Protein AF-A0A352CID6-F1 (afdb_monomer_lite)

Secondary structure (DSSP, 8-state):
-TTSS-EEEEEE-TTSEEEEEEEESEE-HHHHHHHHHHHHHTT-S-------TTTS---TT---EE-B--SS-SSSB-EEEEEETTTTEEE-GGGS-------S-----EEEE--TTS-GGGSPPEEEE--

Radius of gyration: 19.29 Å; chains: 1; bounding box: 44×36×50 Å

pLDDT: mean 92.38, std 7.58, range [51.12, 98.44]

Sequence (131 aa):
RPLSFGRFIVIDHPNGLSTLYAHLNDFAPAIEQYVTQRQYEQESWAVELRFTPEQFPVRQGQLIAFSGNTGGSAGPHLHFEIIDTKSSTRLNPLLFGFPLQDRVAPVIRSLVFYDRSRSMSNQRPQSIPLR

Structure (mmCIF, N/CA/C/O backbone):
data_AF-A0A352CID6-F1
#
_entry.id   AF-A0A352CID6-F1
#
loop_
_atom_site.group_PDB
_atom_site.id
_atom_site.type_symbol
_atom_site.label_atom_id
_atom_site.label_alt_id
_atom_site.label_comp_id
_atom_site.label_asym_id
_atom_site.label_entity_id
_atom_site.label_seq_id
_atom_site.pdbx_PDB_ins_code
_atom_site.Cartn_x
_atom_site.Cartn_y
_atom_site.Cartn_z
_atom_site.occupancy
_atom_site.B_iso_or_equiv
_atom_site.auth_seq_id
_atom_site.auth_comp_id
_atom_site.auth_asym_id
_atom_site.auth_atom_id
_atom_site.pdbx_PDB_model_num
ATOM 1 N N . ARG A 1 1 ? 0.626 11.753 3.873 1.00 51.12 1 ARG A N 1
ATOM 2 C CA . ARG A 1 1 ? 1.285 12.139 2.590 1.00 51.12 1 ARG A CA 1
ATOM 3 C C . ARG A 1 1 ? 0.323 11.920 1.408 1.00 51.12 1 ARG A C 1
ATOM 5 O O . ARG A 1 1 ? 0.517 10.983 0.643 1.00 51.12 1 ARG A O 1
ATOM 12 N N . PRO A 1 2 ? -0.715 12.755 1.247 1.00 51.25 2 PRO A N 1
ATOM 13 C CA . PRO A 1 2 ? -1.814 12.484 0.307 1.00 51.25 2 PRO A CA 1
ATOM 14 C C . PRO A 1 2 ? -1.406 12.514 -1.178 1.00 51.25 2 PRO A C 1
ATOM 16 O O . PRO A 1 2 ? -2.014 11.829 -1.991 1.00 51.25 2 PRO A O 1
ATOM 19 N N . LEU A 1 3 ? -0.342 13.242 -1.536 1.00 66.44 3 LEU A N 1
ATOM 20 C CA . LEU A 1 3 ? 0.092 13.396 -2.933 1.00 66.44 3 LEU A CA 1
ATOM 21 C C . LEU A 1 3 ? 0.879 12.202 -3.505 1.00 66.44 3 LEU A C 1
ATOM 23 O O . LEU A 1 3 ? 1.129 12.175 -4.701 1.00 66.44 3 LEU A O 1
ATOM 27 N N . SER A 1 4 ? 1.300 11.236 -2.682 1.00 86.56 4 SER A N 1
ATOM 28 C CA . SER A 1 4 ? 2.092 10.083 -3.138 1.00 86.56 4 SER A CA 1
ATOM 29 C C . SER A 1 4 ? 1.171 8.901 -3.446 1.00 86.56 4 SER A C 1
ATOM 31 O O . SER A 1 4 ? 0.607 8.835 -4.530 1.00 86.56 4 SER A O 1
ATOM 33 N N . PHE A 1 5 ? 0.934 8.015 -2.484 1.00 93.31 5 PHE A N 1
ATOM 34 C CA . PHE A 1 5 ? 0.102 6.825 -2.679 1.00 93.31 5 PHE A CA 1
ATOM 35 C C . PHE A 1 5 ? -1.403 7.092 -2.817 1.00 93.31 5 PHE A C 1
ATOM 37 O O . PHE A 1 5 ? -2.151 6.165 -3.116 1.00 93.31 5 PHE A O 1
ATOM 44 N N . GLY A 1 6 ? -1.861 8.327 -2.589 1.00 94.38 6 GLY A N 1
ATOM 45 C CA . GLY A 1 6 ? -3.288 8.625 -2.530 1.00 94.38 6 GLY A CA 1
ATOM 46 C C . GLY A 1 6 ? -3.934 7.900 -1.356 1.00 94.38 6 GLY A C 1
ATOM 47 O O . GLY A 1 6 ? -3.433 7.967 -0.231 1.00 94.38 6 GLY A O 1
ATOM 48 N N . ARG A 1 7 ? -5.033 7.196 -1.623 1.00 96.25 7 ARG A N 1
ATOM 49 C CA . ARG A 1 7 ? -5.657 6.286 -0.660 1.00 96.25 7 ARG A CA 1
ATOM 50 C C . ARG A 1 7 ? -4.937 4.942 -0.711 1.00 96.25 7 ARG A C 1
ATOM 52 O O . ARG A 1 7 ? -4.741 4.381 -1.791 1.00 96.25 7 ARG A O 1
ATOM 59 N N . PHE A 1 8 ? -4.551 4.426 0.450 1.00 97.06 8 PHE A N 1
ATOM 60 C CA . PHE A 1 8 ? -3.821 3.168 0.546 1.00 97.06 8 PHE A CA 1
ATOM 61 C C . PHE A 1 8 ? -4.183 2.388 1.812 1.00 97.06 8 PHE A C 1
ATOM 63 O O . PHE A 1 8 ? -4.611 2.971 2.806 1.00 97.06 8 PHE A O 1
ATOM 70 N N . ILE A 1 9 ? -3.991 1.070 1.764 1.00 97.00 9 ILE A N 1
ATOM 71 C CA . ILE A 1 9 ? -4.093 0.161 2.910 1.00 97.00 9 ILE A CA 1
ATOM 72 C C . ILE A 1 9 ? -2.756 -0.561 3.060 1.00 97.00 9 ILE A C 1
ATOM 74 O O . ILE A 1 9 ? -2.187 -1.027 2.072 1.00 97.00 9 ILE A O 1
ATOM 78 N N . VAL A 1 10 ? -2.282 -0.684 4.300 1.00 97.12 10 VAL A N 1
ATOM 79 C CA . VAL A 1 10 ? -1.203 -1.604 4.674 1.00 97.12 10 VAL A CA 1
ATOM 80 C C . VAL A 1 10 ? -1.787 -2.672 5.589 1.00 97.12 10 VAL A C 1
ATOM 82 O O . VAL A 1 10 ? -2.516 -2.349 6.523 1.00 97.12 10 VAL A O 1
ATOM 85 N N . ILE A 1 11 ? -1.485 -3.933 5.299 1.00 97.50 11 ILE A N 1
ATOM 86 C CA . ILE A 1 11 ? -1.903 -5.087 6.097 1.00 97.50 11 ILE A CA 1
ATOM 87 C C . ILE A 1 11 ? -0.645 -5.777 6.597 1.00 97.50 11 ILE A C 1
ATOM 89 O O . ILE A 1 11 ? 0.168 -6.195 5.774 1.00 97.50 11 ILE A O 1
ATOM 93 N N . ASP A 1 12 ? -0.514 -5.906 7.913 1.00 96.25 12 ASP A N 1
ATOM 94 C CA . ASP A 1 12 ? 0.526 -6.711 8.550 1.00 96.25 12 ASP A CA 1
ATOM 95 C C . ASP A 1 12 ? 0.055 -8.165 8.654 1.00 96.25 12 ASP A C 1
ATOM 97 O O . ASP A 1 12 ? -1.073 -8.441 9.071 1.00 96.25 12 ASP A O 1
ATOM 101 N N . HIS A 1 13 ? 0.917 -9.103 8.268 1.00 95.94 13 HIS A N 1
ATOM 102 C CA . HIS A 1 13 ? 0.628 -10.534 8.252 1.00 95.94 13 HIS A CA 1
ATOM 103 C C . HIS A 1 13 ? 1.381 -11.261 9.376 1.00 95.94 13 HIS A C 1
ATOM 105 O O . HIS A 1 13 ? 2.498 -10.875 9.732 1.00 95.94 13 HIS A O 1
ATOM 111 N N . PRO A 1 14 ? 0.844 -12.380 9.903 1.00 94.88 14 PRO A N 1
ATOM 112 C CA . PRO A 1 14 ? 1.487 -13.133 10.986 1.00 94.88 14 PRO A CA 1
ATOM 113 C C . PRO A 1 14 ? 2.877 -13.696 10.651 1.00 94.88 14 PRO A C 1
ATOM 115 O O . PRO A 1 14 ? 3.636 -14.041 11.552 1.00 94.88 14 PRO A O 1
ATOM 118 N N . ASN A 1 15 ? 3.220 -13.809 9.366 1.00 94.62 15 ASN A N 1
ATOM 119 C CA . ASN A 1 15 ? 4.518 -14.305 8.902 1.00 94.62 15 ASN A CA 1
ATOM 120 C C . ASN A 1 15 ? 5.630 -13.236 8.910 1.00 94.62 15 ASN A C 1
ATOM 122 O O . ASN A 1 15 ? 6.727 -13.512 8.430 1.00 94.62 15 ASN A O 1
ATOM 126 N N . GLY A 1 16 ? 5.361 -12.035 9.435 1.00 96.44 16 GLY A N 1
ATOM 127 C CA . GLY A 1 16 ? 6.335 -10.942 9.505 1.00 96.44 16 GLY A CA 1
ATOM 128 C C . GLY A 1 16 ? 6.491 -10.153 8.204 1.00 96.44 16 GLY A C 1
ATOM 129 O O . GLY A 1 16 ? 7.453 -9.394 8.066 1.00 96.44 16 GLY A O 1
ATOM 130 N N . LEU A 1 17 ? 5.568 -10.337 7.257 1.00 97.62 17 LEU A N 1
ATOM 131 C CA . LEU A 1 17 ? 5.454 -9.517 6.057 1.00 97.62 17 LEU A CA 1
ATOM 132 C C . LEU A 1 17 ? 4.279 -8.552 6.185 1.00 97.62 17 LEU A C 1
ATOM 134 O O . LEU A 1 17 ? 3.275 -8.858 6.818 1.00 97.62 17 LEU A O 1
ATOM 138 N N . SER A 1 18 ? 4.361 -7.428 5.490 1.00 97.94 18 SER A N 1
ATOM 139 C CA . SER A 1 18 ? 3.248 -6.517 5.266 1.00 97.94 18 SER A CA 1
ATOM 140 C C . SER A 1 18 ? 2.982 -6.391 3.769 1.00 97.94 18 SER A C 1
ATOM 142 O O . SER A 1 18 ? 3.894 -6.504 2.949 1.00 97.94 18 SER A O 1
ATOM 144 N N . THR A 1 19 ? 1.734 -6.133 3.392 1.00 97.69 19 THR A N 1
ATOM 145 C CA . THR A 1 19 ? 1.362 -5.808 2.007 1.00 97.69 19 THR A CA 1
ATOM 146 C C . THR A 1 19 ? 0.748 -4.425 1.929 1.00 97.69 19 THR A C 1
ATOM 148 O O . THR A 1 19 ? -0.128 -4.114 2.737 1.00 97.69 19 THR A O 1
ATOM 151 N N . LEU A 1 20 ? 1.165 -3.630 0.946 1.00 97.75 20 LEU A N 1
ATOM 152 C CA . LEU A 1 20 ? 0.637 -2.291 0.682 1.00 97.75 20 LEU A CA 1
ATOM 153 C C . LEU A 1 20 ? -0.145 -2.284 -0.631 1.00 97.75 20 LEU A C 1
ATOM 155 O O . LEU A 1 20 ? 0.332 -2.808 -1.634 1.00 97.75 20 LEU A O 1
ATOM 159 N N . TYR A 1 21 ? -1.317 -1.651 -0.619 1.00 97.94 21 TYR A N 1
ATOM 160 C CA . TYR A 1 21 ? -2.193 -1.447 -1.774 1.00 97.94 21 TYR A CA 1
ATOM 161 C C . TYR A 1 21 ? -2.490 0.045 -1.890 1.00 97.94 21 TYR A C 1
ATOM 163 O O . TYR A 1 21 ? -3.034 0.614 -0.946 1.00 97.94 21 TYR A O 1
ATOM 171 N N . ALA A 1 22 ? -2.134 0.682 -3.002 1.00 97.69 22 ALA A N 1
ATOM 172 C CA . ALA A 1 22 ? -2.219 2.133 -3.173 1.00 97.69 22 ALA A CA 1
ATOM 173 C C . ALA A 1 22 ? -2.914 2.559 -4.474 1.00 97.69 22 ALA A C 1
ATOM 175 O O . ALA A 1 22 ? -3.282 1.725 -5.303 1.00 97.69 22 ALA A O 1
ATOM 176 N N . HIS A 1 23 ? -3.101 3.875 -4.614 1.00 97.12 23 HIS A N 1
ATOM 177 C CA . HIS A 1 23 ? -3.889 4.537 -5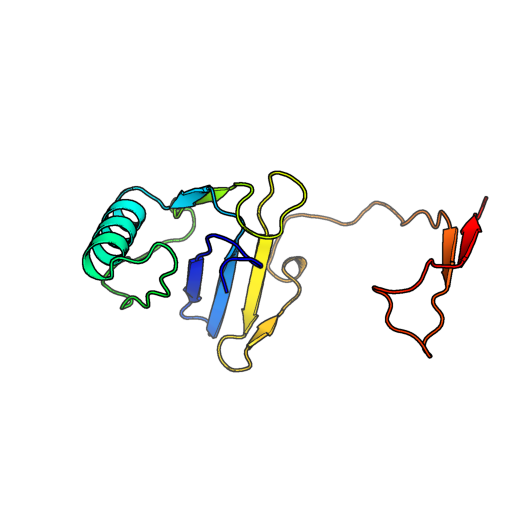.657 1.00 97.12 23 HIS A CA 1
ATOM 178 C C . HIS A 1 23 ? -5.370 4.160 -5.638 1.00 97.12 23 HIS A C 1
ATOM 180 O O . HIS A 1 23 ? -6.060 4.294 -6.640 1.00 97.12 23 HIS A O 1
ATOM 186 N N . LEU A 1 24 ? -5.883 3.704 -4.497 1.00 97.69 24 LEU A N 1
ATOM 187 C CA . LEU A 1 24 ? -7.238 3.175 -4.369 1.00 97.69 24 LEU A CA 1
ATOM 188 C C . LEU A 1 24 ? -8.281 4.280 -4.583 1.00 97.69 24 LEU A C 1
ATOM 190 O O . LEU A 1 24 ? -8.048 5.426 -4.199 1.00 97.69 24 LEU A O 1
ATOM 194 N N . ASN A 1 25 ? -9.428 3.950 -5.172 1.00 96.44 25 ASN A N 1
ATOM 195 C CA . ASN A 1 25 ? -10.560 4.884 -5.237 1.00 96.44 25 ASN A CA 1
ATOM 196 C C . ASN A 1 25 ? -11.374 4.815 -3.946 1.00 96.44 25 ASN A C 1
ATOM 198 O O . ASN A 1 25 ? -11.558 5.831 -3.282 1.00 96.44 25 ASN A O 1
ATOM 202 N N . ASP A 1 26 ? -11.748 3.598 -3.558 1.00 97.25 26 ASP A N 1
ATOM 203 C CA . ASP A 1 26 ? -12.618 3.320 -2.421 1.00 97.25 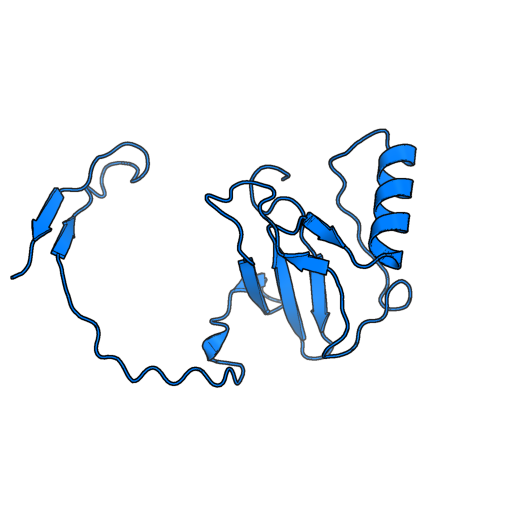26 ASP A CA 1
ATOM 204 C C . ASP A 1 26 ? -12.101 2.102 -1.653 1.00 97.25 26 ASP A C 1
ATOM 206 O O . ASP A 1 26 ? -11.473 1.200 -2.222 1.00 97.25 26 ASP A O 1
ATOM 210 N N . PHE A 1 27 ? -12.366 2.059 -0.353 1.00 97.94 27 PHE A N 1
ATOM 211 C CA . PHE A 1 27 ? -12.160 0.875 0.469 1.00 97.94 27 PHE A CA 1
ATOM 212 C C . PHE A 1 27 ? -13.401 -0.029 0.435 1.00 97.94 27 PHE A C 1
ATOM 214 O O . PHE A 1 27 ? -14.465 0.342 -0.060 1.00 97.94 27 PHE A O 1
ATOM 221 N N . ALA A 1 28 ? -13.282 -1.247 0.965 1.00 97.81 28 ALA A N 1
ATOM 222 C CA . ALA A 1 28 ? -14.448 -2.094 1.190 1.00 97.81 28 ALA A CA 1
ATOM 223 C C . ALA A 1 28 ? -15.467 -1.370 2.101 1.00 97.81 28 ALA A C 1
ATOM 225 O O . ALA A 1 28 ? -15.042 -0.646 3.004 1.00 97.81 28 ALA A O 1
ATOM 226 N N . PRO A 1 29 ? -16.790 -1.588 1.938 1.00 97.69 29 PRO A N 1
ATOM 227 C CA . PRO A 1 29 ? -17.822 -0.743 2.553 1.00 97.69 29 PRO A CA 1
ATOM 228 C C . PRO A 1 29 ? -17.667 -0.501 4.062 1.00 97.69 29 PRO A C 1
ATOM 230 O O . PRO A 1 29 ? -17.810 0.628 4.522 1.00 97.69 29 PRO A O 1
ATOM 233 N N . ALA A 1 30 ? -17.315 -1.537 4.831 1.00 95.88 30 ALA A N 1
ATOM 234 C CA . ALA A 1 30 ? -17.121 -1.420 6.278 1.00 95.88 30 ALA A CA 1
ATOM 235 C C . ALA A 1 30 ? -15.925 -0.522 6.653 1.00 95.88 30 ALA A C 1
ATOM 237 O O . ALA A 1 30 ? -15.999 0.247 7.610 1.00 95.88 30 ALA A O 1
ATOM 238 N N . ILE A 1 31 ? -14.835 -0.602 5.885 1.00 96.94 31 ILE A N 1
ATOM 239 C CA . ILE A 1 31 ? -13.642 0.229 6.081 1.00 96.94 31 ILE A CA 1
ATOM 240 C C . ILE A 1 31 ? -13.948 1.661 5.633 1.00 96.94 31 ILE A C 1
ATOM 242 O O . ILE A 1 31 ? -13.626 2.605 6.348 1.00 96.94 31 ILE A O 1
ATOM 246 N N . GLU A 1 32 ? -14.616 1.829 4.487 1.00 97.75 32 GLU A N 1
ATOM 247 C CA . GLU A 1 32 ? -14.969 3.141 3.933 1.00 97.75 32 GLU A CA 1
ATOM 248 C C . GLU A 1 32 ? -15.852 3.947 4.887 1.00 97.75 32 GLU A C 1
ATOM 250 O O . GLU A 1 32 ? -15.572 5.117 5.156 1.00 97.75 32 GLU A O 1
ATOM 255 N N . GLN A 1 33 ? -16.880 3.306 5.450 1.00 97.88 33 GLN A N 1
ATOM 256 C CA . GLN A 1 33 ? -17.777 3.928 6.420 1.00 97.88 33 GLN A CA 1
ATOM 257 C C . GLN A 1 33 ? -17.009 4.427 7.651 1.00 97.88 33 GLN A C 1
ATOM 259 O O . GLN A 1 33 ? -17.206 5.564 8.082 1.00 97.88 33 GLN A O 1
ATOM 264 N N . TYR A 1 34 ? -16.102 3.607 8.190 1.00 97.12 34 TYR A N 1
ATOM 265 C CA . TYR A 1 34 ? -15.285 3.991 9.338 1.00 97.12 34 TYR A CA 1
ATOM 266 C C . TYR A 1 34 ? -14.317 5.130 9.002 1.00 97.12 34 TYR A C 1
ATOM 268 O O . TYR A 1 34 ? -14.212 6.095 9.755 1.00 97.12 34 TYR A O 1
ATOM 276 N N . VAL A 1 35 ? -13.621 5.054 7.862 1.00 96.75 35 VAL A N 1
ATOM 277 C CA . VAL A 1 35 ? -12.701 6.114 7.421 1.00 96.75 35 VAL A CA 1
ATOM 278 C C . VAL A 1 35 ? -13.447 7.433 7.266 1.00 96.75 35 VAL A C 1
ATOM 280 O O . VAL A 1 35 ? -12.993 8.447 7.791 1.00 96.75 35 VAL A O 1
ATOM 283 N N . THR A 1 36 ? -14.610 7.405 6.616 1.00 97.06 36 THR A N 1
ATOM 284 C CA . THR A 1 36 ? -15.447 8.586 6.396 1.00 97.06 36 THR A CA 1
ATOM 285 C C . THR A 1 36 ? -15.878 9.201 7.725 1.00 97.06 36 THR A C 1
ATOM 287 O O . THR A 1 36 ? -15.701 10.400 7.932 1.00 97.06 36 THR A O 1
ATOM 290 N N . GLN A 1 37 ? -16.353 8.391 8.676 1.00 97.56 37 GLN A N 1
ATOM 291 C CA . GLN A 1 37 ? -16.683 8.868 10.020 1.00 97.56 37 GLN A CA 1
ATOM 292 C C . GLN A 1 37 ? -15.483 9.565 10.683 1.00 97.56 37 GLN A C 1
ATOM 294 O O . GLN A 1 37 ? -15.612 10.682 11.181 1.00 97.56 37 GLN A O 1
ATOM 299 N N . ARG A 1 38 ? -14.297 8.946 10.639 1.00 97.25 38 ARG A N 1
ATOM 300 C CA . ARG A 1 38 ? -13.075 9.514 11.230 1.00 97.25 38 ARG A CA 1
ATOM 301 C C . ARG A 1 38 ? -12.607 10.791 10.535 1.00 97.25 38 ARG A C 1
ATOM 303 O O . ARG A 1 38 ? -12.008 11.626 11.207 1.00 97.25 38 ARG A O 1
ATOM 310 N N . GLN A 1 39 ? -12.846 10.937 9.232 1.00 96.94 39 GLN A N 1
ATOM 311 C CA . GLN A 1 39 ? -12.562 12.164 8.481 1.00 96.94 39 GLN A CA 1
ATOM 312 C C . GLN A 1 39 ? -13.485 13.308 8.911 1.00 96.94 39 GLN A C 1
ATOM 314 O O . GLN A 1 39 ? -12.997 14.412 9.141 1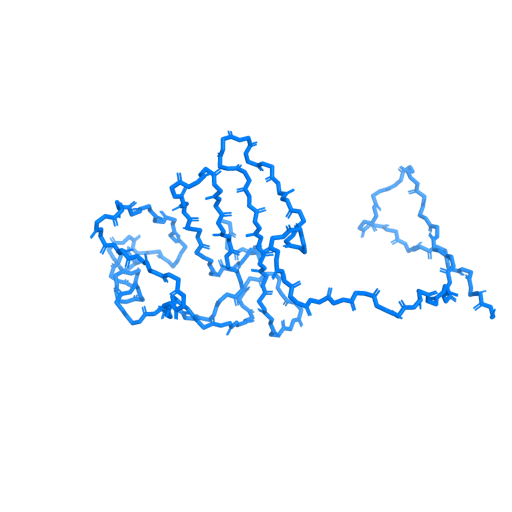.00 96.94 39 GLN A O 1
ATOM 319 N N . TYR A 1 40 ? -14.788 13.044 9.079 1.00 97.62 40 TYR A N 1
ATOM 320 C CA . TYR A 1 40 ? -15.742 14.035 9.591 1.00 97.62 40 TYR A CA 1
ATOM 321 C C . TYR A 1 40 ? -15.431 14.444 11.033 1.00 97.62 40 TYR A C 1
ATOM 323 O O . TYR A 1 40 ? -15.397 15.632 11.326 1.00 97.62 40 TYR A O 1
ATOM 331 N N . GLU A 1 41 ? -15.142 13.485 11.917 1.00 97.12 41 GLU A N 1
ATOM 332 C CA . GLU A 1 41 ? -14.778 13.759 13.317 1.00 97.12 41 GLU A CA 1
ATOM 333 C C . GLU A 1 41 ? -13.503 14.603 13.454 1.00 97.12 41 GLU A C 1
ATOM 335 O O . GLU A 1 41 ? -13.359 15.354 14.414 1.00 97.12 41 GLU A O 1
ATOM 340 N N . GLN A 1 42 ? -12.564 14.464 12.515 1.00 96.25 42 GLN A N 1
ATOM 341 C CA . GLN A 1 42 ? -11.304 15.214 12.498 1.00 96.25 42 GLN A CA 1
ATOM 342 C C . GLN A 1 42 ? -11.361 16.468 11.620 1.00 96.25 42 GLN A C 1
ATOM 344 O O . GLN A 1 42 ? -10.350 17.158 11.504 1.00 96.25 42 GLN A O 1
ATOM 349 N N . GLU A 1 43 ? -12.494 16.721 10.959 1.00 96.69 43 GLU A N 1
ATOM 350 C CA . GLU A 1 43 ? -12.669 17.794 9.975 1.00 96.69 43 GLU A CA 1
ATOM 351 C C . GLU A 1 43 ? -11.547 17.822 8.913 1.00 96.69 43 GLU A C 1
ATOM 353 O O . GLU A 1 43 ? -11.126 18.873 8.428 1.00 96.69 43 GLU A O 1
ATOM 358 N N . SER A 1 44 ? -11.038 16.643 8.540 1.00 94.00 44 SER A N 1
ATOM 359 C CA . SER A 1 44 ? -9.908 16.490 7.623 1.00 94.00 44 SER A CA 1
ATOM 360 C C . SER A 1 44 ? -10.103 15.305 6.691 1.00 94.00 44 SER A C 1
ATOM 362 O O . SER A 1 44 ? -10.323 14.175 7.119 1.00 94.00 44 SER A O 1
ATOM 364 N N . TRP A 1 45 ? -9.908 15.544 5.394 1.00 88.81 45 TRP A N 1
ATOM 365 C CA . TRP A 1 45 ? -9.849 14.484 4.385 1.00 88.81 45 TRP A CA 1
ATOM 366 C C . TRP A 1 45 ? -8.573 13.644 4.491 1.00 88.81 45 TRP A C 1
ATOM 368 O O . TRP A 1 45 ? -8.576 12.450 4.192 1.00 88.81 45 TRP A O 1
ATOM 378 N N . ALA A 1 46 ? -7.463 14.256 4.904 1.00 91.12 46 ALA A N 1
ATOM 379 C CA . ALA A 1 46 ? -6.189 13.569 5.048 1.00 91.12 46 ALA A CA 1
ATOM 380 C C . ALA A 1 46 ? -6.083 12.990 6.462 1.00 91.12 46 ALA A C 1
ATOM 382 O O . ALA A 1 46 ? -5.738 13.701 7.405 1.00 91.12 46 ALA A O 1
ATOM 383 N N . VAL A 1 47 ? -6.354 11.691 6.585 1.00 93.56 47 VAL A N 1
ATOM 384 C CA . VAL A 1 47 ? -6.225 10.932 7.835 1.00 93.56 47 VAL A CA 1
ATOM 385 C C . VAL A 1 47 ? -5.270 9.756 7.651 1.00 93.56 47 VAL A C 1
ATOM 387 O O . VAL A 1 47 ? -5.203 9.155 6.579 1.00 93.56 47 VAL A O 1
ATOM 390 N N . GLU A 1 48 ? -4.529 9.423 8.704 1.00 93.50 48 GLU A N 1
ATOM 391 C CA . GLU A 1 48 ? -3.747 8.190 8.799 1.00 93.50 48 GLU A CA 1
ATOM 392 C C . GLU A 1 48 ? -4.280 7.406 9.996 1.00 93.50 48 GLU A C 1
ATOM 394 O O . GLU A 1 48 ? -4.194 7.856 11.138 1.00 93.50 48 GLU A O 1
ATOM 399 N N . LEU A 1 49 ? -4.910 6.266 9.720 1.00 95.06 49 LEU A N 1
ATOM 400 C CA . LEU A 1 49 ? -5.602 5.464 10.723 1.00 95.06 49 LEU A CA 1
ATOM 401 C C . LEU A 1 49 ? -4.844 4.156 10.939 1.00 95.06 49 LEU A C 1
ATOM 403 O O . LEU A 1 49 ? -4.375 3.533 9.988 1.00 95.06 49 LEU A O 1
ATOM 407 N N . ARG A 1 50 ? -4.740 3.742 12.201 1.00 94.81 50 ARG A N 1
ATOM 408 C CA . ARG A 1 50 ? -4.240 2.425 12.601 1.00 94.81 50 ARG A CA 1
ATOM 409 C C . ARG A 1 50 ? -5.384 1.654 13.235 1.00 94.81 50 ARG A C 1
ATOM 411 O O . ARG A 1 50 ? -6.167 2.229 13.988 1.00 94.81 50 ARG A O 1
ATOM 418 N N . PHE A 1 51 ? -5.458 0.371 12.923 1.00 93.94 51 PHE A N 1
ATOM 419 C CA . PHE A 1 51 ? -6.501 -0.528 13.400 1.00 93.94 51 PHE A CA 1
ATOM 420 C C . PHE A 1 51 ? -5.883 -1.598 14.293 1.00 93.94 51 PHE A C 1
ATOM 422 O O . PHE A 1 51 ? -4.710 -1.941 14.123 1.00 93.94 51 PHE A O 1
ATOM 429 N N . THR A 1 52 ? -6.668 -2.138 15.222 1.00 93.81 52 THR A N 1
ATOM 430 C CA . THR A 1 52 ? -6.288 -3.390 15.885 1.00 93.81 52 THR A CA 1
ATOM 431 C C . THR A 1 52 ? -6.595 -4.576 14.959 1.00 93.81 52 THR A C 1
ATOM 433 O O . THR A 1 52 ? -7.469 -4.453 14.090 1.00 93.81 52 THR A O 1
ATOM 436 N N . PRO A 1 53 ? -5.920 -5.729 15.120 1.00 90.00 53 PRO A N 1
ATOM 437 C CA . PRO A 1 53 ? -6.184 -6.918 14.302 1.00 90.00 53 PRO A CA 1
ATOM 438 C C . PRO A 1 53 ? -7.649 -7.389 14.332 1.00 90.00 53 PRO A C 1
ATOM 440 O O . PRO A 1 53 ? -8.134 -7.988 13.374 1.00 90.00 53 PRO A O 1
ATOM 443 N N . GLU A 1 54 ? -8.369 -7.099 15.415 1.00 92.88 54 GLU A N 1
ATOM 444 C CA . GLU A 1 54 ? -9.754 -7.517 15.647 1.00 92.88 54 GLU A CA 1
ATOM 445 C C . GLU A 1 54 ? -10.779 -6.559 15.034 1.00 92.88 54 GLU A C 1
ATOM 447 O O . GLU A 1 54 ? -11.934 -6.939 14.848 1.00 92.88 54 GLU A O 1
ATOM 452 N N . GLN A 1 55 ? -10.383 -5.322 14.723 1.00 94.81 55 GLN A N 1
ATOM 453 C CA . GLN A 1 55 ? -11.307 -4.299 14.239 1.00 94.81 55 GLN A CA 1
ATOM 454 C C . GLN A 1 55 ? -11.738 -4.555 12.790 1.00 94.81 55 GLN A C 1
ATOM 456 O O . GLN A 1 55 ? -12.918 -4.458 12.462 1.00 94.81 55 GLN A O 1
ATOM 461 N N . PHE A 1 56 ? -10.781 -4.908 11.932 1.00 94.94 56 PHE A N 1
ATOM 462 C CA . PHE A 1 56 ? -11.023 -5.278 10.538 1.00 94.94 56 PHE A CA 1
ATOM 463 C C . PHE A 1 56 ? -10.219 -6.534 10.192 1.00 94.94 56 PHE A C 1
ATOM 465 O O . PHE A 1 56 ? -9.215 -6.446 9.482 1.00 94.94 56 PHE A O 1
ATOM 472 N N . PRO A 1 57 ? -10.629 -7.712 10.695 1.00 93.75 57 PRO A N 1
ATOM 473 C CA . PRO A 1 57 ? -9.950 -8.950 10.365 1.00 93.75 57 PRO A CA 1
ATOM 474 C C . PRO A 1 57 ? -10.089 -9.219 8.866 1.00 93.75 57 PRO A C 1
ATOM 476 O O . PRO A 1 57 ? -11.172 -9.109 8.281 1.00 93.75 57 PRO A O 1
ATOM 479 N N . VAL A 1 58 ? -8.975 -9.592 8.248 1.00 94.81 58 VAL A N 1
ATOM 480 C CA . VAL A 1 58 ? -8.897 -9.894 6.820 1.00 94.81 58 VAL A CA 1
ATOM 481 C C . VAL A 1 58 ? -8.446 -11.328 6.599 1.00 94.81 58 VAL A C 1
ATOM 483 O O . VAL A 1 58 ? -7.729 -11.915 7.408 1.00 94.81 58 VAL A O 1
ATOM 486 N N . ARG A 1 59 ? -8.879 -11.905 5.481 1.00 95.25 59 ARG A N 1
ATOM 487 C CA . ARG A 1 59 ? -8.489 -13.245 5.035 1.00 95.25 59 ARG A CA 1
ATOM 488 C C . ARG A 1 59 ? -7.991 -13.173 3.601 1.00 95.25 59 ARG A C 1
ATOM 490 O O . ARG A 1 59 ? -8.370 -12.276 2.849 1.00 95.25 59 ARG A O 1
ATOM 497 N N . GLN A 1 60 ? -7.169 -14.137 3.199 1.00 93.19 60 GLN A N 1
ATOM 498 C CA . GLN A 1 60 ? -6.731 -14.233 1.809 1.00 93.19 60 GLN A CA 1
ATOM 499 C C . GLN A 1 60 ? -7.946 -14.299 0.866 1.00 93.19 60 GLN A C 1
ATOM 501 O O . GLN A 1 60 ? -8.876 -15.068 1.097 1.00 93.19 60 GLN A O 1
ATOM 506 N N . GLY A 1 61 ? -7.934 -13.475 -0.186 1.00 94.00 61 GLY A N 1
ATOM 507 C CA . GLY A 1 61 ? -9.021 -13.383 -1.168 1.00 94.00 61 GLY A CA 1
ATOM 508 C C . GLY A 1 61 ? -10.188 -12.472 -0.769 1.00 94.00 61 GLY A C 1
ATOM 509 O O . GLY A 1 61 ? -11.099 -12.280 -1.569 1.00 94.00 61 GLY A O 1
ATOM 510 N N . GLN A 1 62 ? -10.175 -11.885 0.430 1.00 97.56 62 GLN A N 1
ATOM 511 C CA . GLN A 1 62 ? -11.195 -10.926 0.851 1.00 97.56 62 GLN A CA 1
ATOM 512 C C . GLN A 1 62 ? -11.049 -9.590 0.111 1.00 97.56 62 GLN A C 1
ATOM 514 O O . GLN A 1 62 ? -9.948 -9.061 -0.036 1.00 97.56 62 GLN A O 1
ATOM 519 N N . LEU A 1 63 ? -12.179 -9.008 -0.302 1.00 97.50 63 LEU A N 1
ATOM 520 C CA . LEU A 1 63 ? -12.220 -7.648 -0.831 1.00 97.50 63 LEU A CA 1
ATOM 521 C C . LEU A 1 63 ? -11.887 -6.642 0.279 1.00 97.50 63 LEU A C 1
ATOM 523 O O . LEU A 1 63 ? -12.586 -6.576 1.290 1.00 97.50 63 LEU A O 1
ATOM 527 N N . ILE A 1 64 ? -10.849 -5.839 0.056 1.00 97.88 64 ILE A N 1
ATOM 528 C CA . ILE A 1 64 ? -10.418 -4.776 0.979 1.00 97.88 64 ILE A CA 1
ATOM 529 C C . ILE A 1 64 ? -10.558 -3.372 0.379 1.00 97.88 64 ILE A C 1
ATOM 531 O O . ILE A 1 64 ? -10.693 -2.409 1.129 1.00 97.88 64 ILE A O 1
ATOM 535 N N . ALA A 1 65 ? -10.528 -3.247 -0.952 1.00 98.06 65 ALA A N 1
ATOM 536 C CA . ALA A 1 65 ? -10.574 -1.975 -1.667 1.00 98.06 65 ALA A CA 1
ATOM 537 C C . ALA A 1 65 ? -10.773 -2.167 -3.178 1.00 98.06 65 ALA A C 1
ATOM 539 O O . ALA A 1 65 ? -10.638 -3.277 -3.697 1.00 98.06 65 ALA A O 1
ATOM 540 N N . PHE A 1 66 ? -11.018 -1.059 -3.873 1.00 98.12 66 PHE A N 1
ATOM 541 C CA . PHE A 1 66 ? -11.092 -0.960 -5.326 1.00 98.12 66 PHE A CA 1
ATOM 542 C C . PHE A 1 66 ? -9.889 -0.176 -5.869 1.00 98.12 66 PHE A C 1
ATOM 544 O O . PHE A 1 66 ? -9.565 0.909 -5.375 1.00 98.12 66 PHE A O 1
ATOM 551 N N . SER A 1 67 ? -9.224 -0.717 -6.898 1.00 97.19 67 SER A N 1
ATOM 552 C CA . SER A 1 67 ? -8.138 -0.022 -7.604 1.00 97.19 67 SER A CA 1
ATOM 553 C C . SER A 1 67 ? -8.619 1.310 -8.169 1.00 97.19 67 SER A C 1
ATOM 555 O O . SER A 1 67 ? -9.792 1.447 -8.521 1.00 97.19 67 SER A O 1
ATOM 557 N N . GLY A 1 68 ? -7.717 2.270 -8.317 1.00 96.50 68 GLY A N 1
ATOM 558 C CA . GLY A 1 68 ? -8.118 3.614 -8.688 1.00 96.50 68 GLY A CA 1
ATOM 559 C C . GLY A 1 68 ? -7.011 4.435 -9.316 1.00 96.50 68 GLY A C 1
ATOM 560 O O . GLY A 1 68 ? -6.106 3.908 -9.961 1.00 96.50 68 GLY A O 1
ATOM 561 N N . ASN A 1 69 ? -7.126 5.750 -9.147 1.00 96.50 69 ASN A N 1
ATOM 562 C CA . ASN A 1 69 ? -6.162 6.716 -9.663 1.00 96.50 69 ASN A CA 1
ATOM 563 C C . ASN A 1 69 ? -5.889 7.861 -8.674 1.00 96.50 69 ASN A C 1
ATOM 565 O O . ASN A 1 69 ? -5.652 8.997 -9.081 1.00 96.50 69 ASN A O 1
ATOM 569 N N . THR A 1 70 ? -5.989 7.601 -7.369 1.00 95.00 70 THR A N 1
ATOM 570 C CA . THR A 1 70 ? -5.764 8.645 -6.359 1.00 95.00 70 THR A CA 1
ATOM 571 C C . THR A 1 70 ? -4.273 8.877 -6.097 1.00 95.00 70 THR A C 1
ATOM 573 O O . THR A 1 70 ? -3.436 7.985 -6.255 1.00 95.00 70 THR A O 1
ATOM 576 N N . GLY A 1 71 ? -3.923 10.090 -5.656 1.00 93.12 71 GLY A N 1
ATOM 577 C CA . GLY A 1 71 ? -2.536 10.474 -5.383 1.00 93.12 71 GLY A CA 1
ATOM 578 C C . GLY A 1 71 ? -1.728 10.765 -6.649 1.00 93.12 71 GLY A C 1
ATOM 579 O O . GLY A 1 71 ? -2.259 11.243 -7.647 1.00 93.12 71 GLY A O 1
ATOM 580 N N . GLY A 1 72 ? -0.426 10.500 -6.594 1.00 91.12 72 GLY A N 1
ATOM 581 C CA . GLY A 1 72 ? 0.534 10.759 -7.665 1.00 91.12 72 GLY A CA 1
ATOM 582 C C . GLY A 1 72 ? 0.556 9.645 -8.707 1.00 91.12 72 GLY A C 1
ATOM 583 O O . GLY A 1 72 ? 1.586 9.003 -8.888 1.00 91.12 72 GLY A O 1
ATOM 584 N N . SER A 1 73 ? -0.578 9.401 -9.362 1.00 88.12 73 SER A N 1
ATOM 585 C CA . SER A 1 73 ? -0.735 8.365 -10.386 1.00 88.12 73 SER A CA 1
ATOM 586 C C . SER A 1 73 ? -0.973 8.979 -11.769 1.00 88.12 73 SER A C 1
ATOM 588 O O . SER A 1 73 ? -1.756 9.915 -11.919 1.00 88.12 73 SER A O 1
ATOM 590 N N . ALA A 1 74 ? -0.303 8.445 -12.795 1.00 89.25 74 ALA A N 1
ATOM 591 C CA . ALA A 1 74 ? -0.456 8.898 -14.181 1.00 89.25 74 ALA A CA 1
ATOM 592 C C . ALA A 1 74 ? -1.700 8.312 -14.881 1.00 89.25 74 ALA A C 1
ATOM 594 O O . ALA A 1 74 ? -2.146 8.848 -15.894 1.00 89.25 74 ALA A O 1
ATOM 595 N N . GLY A 1 75 ? -2.261 7.221 -14.358 1.00 92.69 75 GLY A N 1
ATOM 596 C CA . GLY A 1 75 ? -3.452 6.565 -14.893 1.00 92.69 75 GLY A CA 1
ATOM 597 C C . GLY A 1 75 ? -3.920 5.413 -13.995 1.00 92.69 75 GLY A C 1
ATOM 598 O O . GLY A 1 75 ? -3.151 4.978 -13.138 1.00 92.69 75 GLY A O 1
ATOM 599 N N . PRO A 1 76 ? -5.160 4.914 -14.155 1.00 96.56 76 PRO A N 1
ATOM 600 C CA . PRO A 1 76 ? -5.738 3.952 -13.221 1.00 96.56 76 PRO A CA 1
ATOM 601 C C . PRO A 1 76 ? -4.937 2.648 -13.136 1.00 96.56 76 PRO A C 1
ATOM 603 O O . PRO A 1 76 ? -4.799 1.935 -14.130 1.00 96.56 76 PRO A O 1
ATOM 606 N N . HIS A 1 77 ? -4.416 2.336 -11.950 1.00 97.00 77 HIS A N 1
ATOM 607 C CA . HIS A 1 77 ? -3.683 1.102 -11.676 1.00 97.00 77 HIS A CA 1
ATOM 608 C C . HIS A 1 77 ? -3.655 0.800 -10.172 1.00 97.00 77 HIS A C 1
ATOM 610 O O . HIS A 1 77 ? -4.045 1.620 -9.343 1.00 97.00 77 HIS A O 1
ATOM 616 N N . LEU A 1 78 ? -3.184 -0.395 -9.818 1.00 96.69 78 LEU A N 1
ATOM 617 C CA . LEU A 1 78 ? -2.879 -0.764 -8.440 1.00 96.69 78 LEU A CA 1
ATOM 618 C C . LEU A 1 78 ? -1.365 -0.710 -8.235 1.00 96.69 78 LEU A C 1
ATOM 620 O O . LEU A 1 78 ? -0.628 -1.430 -8.908 1.00 96.69 78 LEU A O 1
ATOM 624 N N . HIS A 1 79 ? -0.914 0.089 -7.272 1.00 96.81 79 HIS A N 1
ATOM 625 C CA . HIS A 1 79 ? 0.444 -0.034 -6.745 1.00 96.81 79 HIS A CA 1
ATOM 626 C C . HIS A 1 79 ? 0.438 -1.042 -5.595 1.00 96.81 79 HIS A C 1
ATOM 628 O O . HIS A 1 79 ? -0.318 -0.879 -4.635 1.00 96.81 79 HIS A O 1
ATOM 634 N N . PHE A 1 80 ? 1.259 -2.085 -5.710 1.00 96.62 80 PHE A N 1
ATOM 635 C CA . PHE A 1 80 ? 1.323 -3.199 -4.767 1.00 96.62 80 PHE A CA 1
ATOM 636 C C . PHE A 1 80 ? 2.757 -3.422 -4.278 1.00 96.62 80 PHE A C 1
ATOM 638 O O . PHE A 1 80 ? 3.677 -3.525 -5.090 1.00 96.62 80 PHE A O 1
ATOM 645 N N . GLU A 1 81 ? 2.942 -3.545 -2.963 1.00 97.75 81 GLU A N 1
ATOM 646 C CA . GLU A 1 81 ? 4.236 -3.889 -2.360 1.00 97.75 81 GLU A CA 1
ATOM 647 C C . GLU A 1 81 ? 4.107 -5.068 -1.395 1.00 97.75 81 GLU A C 1
ATOM 649 O O . GLU A 1 81 ? 3.107 -5.197 -0.688 1.00 97.75 81 GLU A O 1
ATOM 654 N N . ILE A 1 82 ? 5.173 -5.867 -1.315 1.00 98.06 82 ILE A N 1
ATOM 655 C CA . ILE A 1 82 ? 5.443 -6.778 -0.199 1.00 98.06 82 ILE A CA 1
ATOM 656 C C . ILE A 1 82 ? 6.609 -6.186 0.590 1.00 98.06 82 ILE A C 1
ATOM 658 O O . ILE A 1 82 ? 7.610 -5.765 0.010 1.00 98.06 82 ILE A O 1
ATOM 662 N N . ILE A 1 83 ? 6.469 -6.118 1.908 1.00 98.44 83 ILE A N 1
ATOM 663 C CA . ILE A 1 83 ? 7.384 -5.414 2.804 1.00 98.44 83 ILE A CA 1
ATOM 664 C C . ILE A 1 83 ? 7.771 -6.368 3.935 1.00 98.44 83 ILE A C 1
ATOM 666 O O . ILE A 1 83 ? 6.908 -7.023 4.503 1.00 98.44 83 ILE A O 1
ATOM 670 N N . ASP A 1 84 ? 9.049 -6.445 4.290 1.00 97.94 84 ASP A N 1
ATOM 671 C CA . ASP A 1 84 ? 9.469 -7.063 5.551 1.00 97.94 84 ASP A CA 1
ATOM 672 C C . ASP A 1 84 ? 9.079 -6.134 6.711 1.00 97.94 84 ASP A C 1
ATOM 674 O O . ASP A 1 84 ? 9.581 -5.009 6.798 1.00 97.94 84 ASP A O 1
ATOM 678 N N . THR A 1 85 ? 8.172 -6.569 7.590 1.00 96.81 85 THR A N 1
ATOM 679 C CA . THR A 1 85 ? 7.564 -5.700 8.614 1.00 96.81 85 THR A CA 1
ATOM 680 C C . THR A 1 85 ? 8.603 -5.154 9.595 1.00 96.81 85 THR A C 1
ATOM 682 O O . THR A 1 85 ? 8.515 -4.005 10.024 1.00 96.81 85 THR A O 1
ATOM 685 N N . LYS A 1 86 ? 9.624 -5.950 9.938 1.00 96.62 86 LYS A N 1
ATOM 686 C CA . LYS A 1 86 ? 10.632 -5.581 10.942 1.00 96.62 86 LYS A CA 1
ATOM 687 C C . LYS A 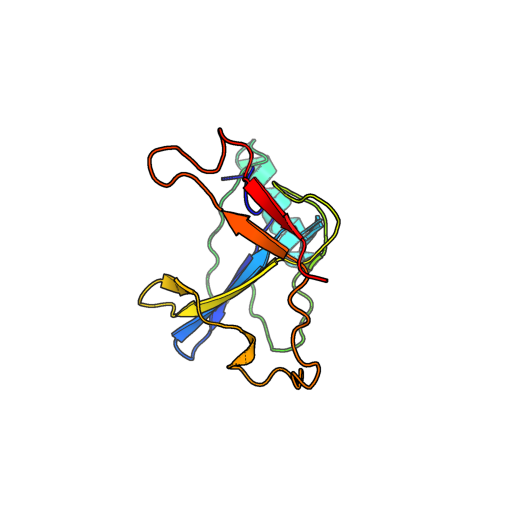1 86 ? 11.621 -4.543 10.416 1.00 96.62 86 LYS A C 1
ATOM 689 O O . LYS A 1 86 ? 11.962 -3.597 11.119 1.00 96.62 86 LYS A O 1
ATOM 694 N N . SER A 1 87 ? 12.113 -4.744 9.200 1.00 96.69 87 SER A N 1
ATOM 695 C CA . SER A 1 87 ? 13.133 -3.895 8.576 1.00 96.69 87 SER A CA 1
ATOM 696 C C . SER A 1 87 ? 12.546 -2.776 7.717 1.00 96.69 87 SER A C 1
ATOM 698 O O . SER A 1 87 ? 13.274 -1.866 7.332 1.00 96.69 87 SER A O 1
ATOM 700 N N . SER A 1 88 ? 11.246 -2.827 7.401 1.00 95.00 88 SER A N 1
ATOM 701 C CA . SER A 1 88 ? 10.589 -1.951 6.420 1.00 95.00 88 SER A CA 1
ATOM 702 C C . SER A 1 88 ? 11.189 -2.040 5.004 1.00 95.00 88 SER A C 1
ATOM 704 O O . SER A 1 88 ? 11.032 -1.122 4.187 1.00 95.00 88 SER A O 1
ATOM 706 N N . THR A 1 89 ? 11.877 -3.141 4.692 1.00 97.25 89 THR A N 1
ATOM 707 C CA . THR A 1 89 ? 12.485 -3.386 3.377 1.00 97.25 89 THR A CA 1
ATOM 708 C C . THR A 1 89 ? 11.414 -3.800 2.373 1.00 97.25 89 THR A C 1
ATOM 710 O O . THR A 1 89 ? 10.624 -4.696 2.654 1.00 97.25 89 THR A O 1
ATOM 713 N N . ARG A 1 90 ? 11.393 -3.178 1.186 1.00 97.19 90 ARG A N 1
ATOM 714 C CA . ARG A 1 90 ? 10.499 -3.580 0.086 1.00 97.19 90 ARG A CA 1
ATOM 715 C C . ARG A 1 90 ? 11.100 -4.782 -0.625 1.00 97.19 90 ARG A C 1
ATOM 717 O O . ARG A 1 90 ? 12.262 -4.745 -1.026 1.00 97.19 90 ARG A O 1
ATOM 724 N N . LEU A 1 91 ? 10.309 -5.830 -0.782 1.00 96.50 91 LEU A N 1
ATOM 725 C CA . LEU A 1 91 ? 10.710 -7.092 -1.386 1.00 96.50 91 LEU A CA 1
ATOM 726 C C . LEU A 1 91 ? 10.106 -7.201 -2.785 1.00 96.50 91 LEU A C 1
ATOM 728 O O . LEU A 1 91 ? 9.016 -6.691 -3.035 1.00 96.50 91 LEU A O 1
ATOM 732 N N . ASN A 1 92 ? 10.804 -7.880 -3.698 1.00 93.94 92 ASN A N 1
ATOM 733 C CA . ASN A 1 92 ? 10.279 -8.142 -5.036 1.00 93.94 92 ASN A CA 1
ATOM 734 C C . ASN A 1 92 ? 9.054 -9.072 -4.936 1.00 93.94 92 ASN A C 1
ATOM 736 O O . ASN A 1 92 ? 9.233 -10.237 -4.565 1.00 93.94 92 ASN A O 1
ATOM 740 N N . PRO A 1 93 ? 7.839 -8.617 -5.306 1.00 93.06 93 PRO A N 1
ATOM 741 C CA . PRO A 1 93 ? 6.642 -9.434 -5.177 1.00 93.06 93 PRO A CA 1
ATOM 742 C C . PRO A 1 93 ? 6.702 -10.742 -5.962 1.00 93.06 93 PRO A C 1
ATOM 744 O O . PRO A 1 93 ? 6.171 -11.744 -5.499 1.00 93.06 93 PRO A O 1
ATOM 747 N N . LEU A 1 94 ? 7.409 -10.781 -7.097 1.00 90.31 94 LEU A N 1
ATOM 748 C CA . LEU A 1 94 ? 7.507 -11.977 -7.943 1.00 90.31 94 LEU A CA 1
ATOM 749 C C . LEU A 1 94 ? 8.160 -13.177 -7.238 1.00 90.31 94 LEU A C 1
ATOM 751 O O . LEU A 1 94 ? 7.980 -14.310 -7.674 1.00 90.31 94 LEU A O 1
ATOM 755 N N . LEU A 1 95 ? 8.861 -12.957 -6.121 1.00 91.12 95 LEU A N 1
ATOM 756 C CA . LEU A 1 95 ? 9.435 -14.026 -5.300 1.00 91.12 95 LEU A CA 1
ATOM 757 C C . LEU A 1 95 ? 8.390 -14.767 -4.442 1.00 91.12 95 LEU A C 1
ATOM 759 O O . LEU A 1 95 ? 8.716 -15.782 -3.835 1.00 91.12 95 LEU A O 1
ATOM 763 N N . PHE A 1 96 ? 7.141 -14.292 -4.397 1.00 91.50 96 PHE A N 1
ATOM 764 C CA . PHE A 1 96 ? 6.091 -14.781 -3.495 1.00 91.50 96 PHE A CA 1
ATOM 765 C C . PHE A 1 96 ? 5.003 -15.592 -4.216 1.00 91.50 96 PHE A C 1
ATOM 767 O O . PHE A 1 96 ? 3.825 -15.515 -3.877 1.00 91.50 96 PHE A O 1
ATOM 774 N N . GLY A 1 97 ? 5.395 -16.389 -5.215 1.00 85.19 97 GLY A N 1
ATOM 775 C CA . GLY A 1 97 ? 4.502 -17.370 -5.842 1.00 85.19 97 GLY A CA 1
ATOM 776 C C . GLY A 1 97 ? 3.519 -16.795 -6.864 1.00 85.19 97 GLY A C 1
ATOM 777 O O . GLY A 1 97 ? 2.486 -17.407 -7.129 1.00 85.19 97 GLY A O 1
ATOM 778 N N . PHE A 1 98 ? 3.825 -15.642 -7.464 1.00 83.94 98 PHE A N 1
ATOM 779 C CA . PHE A 1 98 ? 3.045 -15.156 -8.601 1.00 83.94 98 PHE A CA 1
ATOM 780 C C . PHE A 1 98 ? 3.272 -16.067 -9.817 1.00 83.94 98 PHE A C 1
ATOM 782 O O . PHE A 1 98 ? 4.423 -16.337 -10.164 1.00 83.94 98 PHE A O 1
ATOM 789 N N . PRO A 1 99 ? 2.212 -16.50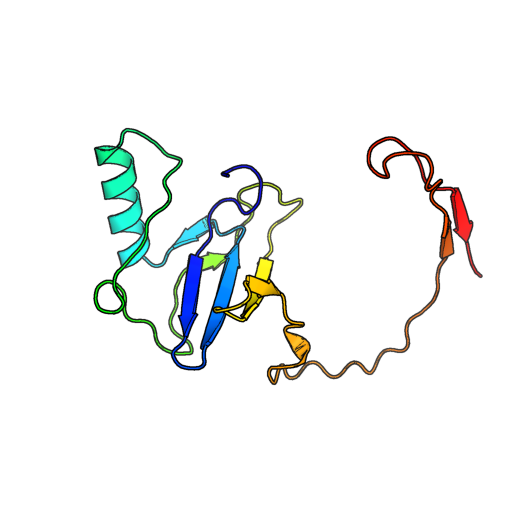9 -10.521 1.00 81.88 99 PRO A N 1
ATOM 790 C CA . PRO A 1 99 ? 2.321 -17.389 -11.686 1.00 81.88 99 PRO A CA 1
ATOM 791 C C . PRO A 1 99 ? 2.755 -16.628 -12.954 1.00 81.88 99 PRO A C 1
ATOM 793 O O . PRO A 1 99 ? 2.275 -16.895 -14.053 1.00 81.88 99 PRO A O 1
ATOM 796 N N . LEU A 1 100 ? 3.648 -15.649 -12.813 1.00 79.12 100 LEU A N 1
ATOM 797 C CA . LEU A 1 100 ? 4.197 -14.860 -13.908 1.00 79.12 100 LEU A CA 1
ATOM 798 C C . LEU A 1 100 ? 5.552 -15.447 -14.282 1.00 79.12 100 LEU A C 1
ATOM 800 O O . LEU A 1 100 ? 6.573 -15.146 -13.669 1.00 79.12 100 LEU A O 1
ATOM 804 N N . GLN A 1 101 ? 5.550 -16.326 -15.279 1.00 76.25 101 GLN A N 1
ATOM 805 C CA . GLN A 1 101 ? 6.792 -16.832 -15.845 1.00 76.25 101 GLN A CA 1
ATOM 806 C C . GLN A 1 101 ? 7.328 -15.817 -16.845 1.00 76.25 101 GLN A C 1
ATOM 808 O O . GLN A 1 101 ? 6.721 -15.595 -17.895 1.00 76.25 101 GLN A O 1
ATOM 813 N N . ASP A 1 102 ? 8.472 -15.223 -16.524 1.00 77.62 102 ASP A N 1
ATOM 814 C CA . ASP A 1 102 ? 9.189 -14.371 -17.460 1.00 77.62 102 ASP A CA 1
ATOM 815 C C . ASP A 1 102 ? 9.836 -15.240 -18.546 1.00 77.62 102 ASP A C 1
ATOM 817 O O . ASP A 1 102 ? 10.857 -15.895 -18.337 1.00 77.62 102 ASP A O 1
ATOM 821 N N . ARG A 1 103 ? 9.168 -15.322 -19.697 1.00 86.88 103 ARG A N 1
ATOM 822 C CA . ARG A 1 103 ? 9.618 -16.087 -20.870 1.00 86.88 103 ARG A CA 1
ATOM 823 C C . ARG A 1 103 ? 9.950 -15.189 -22.056 1.00 86.88 103 ARG A C 1
ATOM 825 O O . ARG A 1 103 ? 10.250 -15.692 -23.137 1.00 86.88 103 ARG A O 1
ATOM 832 N N . VAL A 1 104 ? 9.842 -13.874 -21.888 1.00 85.44 104 VAL A N 1
ATOM 833 C CA . VAL A 1 104 ? 10.017 -12.916 -22.976 1.00 85.44 104 VAL A CA 1
ATOM 834 C C . VAL A 1 104 ? 11.391 -12.296 -22.814 1.00 85.44 104 VAL A C 1
ATOM 836 O O . VAL A 1 104 ? 11.607 -11.474 -21.931 1.00 85.44 104 VAL A O 1
ATOM 839 N N . ALA A 1 105 ? 12.331 -12.690 -23.675 1.00 89.88 105 ALA A N 1
ATOM 840 C CA . ALA A 1 105 ? 13.656 -12.088 -23.668 1.00 89.88 105 ALA A CA 1
ATOM 841 C C . ALA A 1 105 ? 13.536 -10.555 -23.798 1.00 89.88 105 ALA A C 1
ATOM 843 O O . ALA A 1 105 ? 12.771 -10.072 -24.644 1.00 89.88 105 ALA A O 1
ATOM 844 N N . PRO A 1 106 ? 14.268 -9.776 -22.984 1.00 88.00 106 PRO A N 1
ATOM 845 C CA . PRO A 1 106 ? 14.207 -8.328 -23.067 1.00 88.00 106 PRO A CA 1
ATOM 846 C C . PRO A 1 106 ? 14.729 -7.870 -24.430 1.00 88.00 106 PRO A C 1
ATOM 848 O O . PRO A 1 106 ? 15.774 -8.320 -24.898 1.00 88.00 106 PRO A O 1
ATOM 851 N N . VAL A 1 107 ? 14.022 -6.931 -25.057 1.00 90.81 107 VAL A N 1
ATOM 852 C CA . VAL A 1 107 ? 14.498 -6.258 -26.271 1.00 90.81 107 VAL A CA 1
ATOM 853 C C . VAL A 1 107 ? 15.107 -4.925 -25.860 1.00 90.81 107 VAL A C 1
ATOM 855 O O . VAL A 1 107 ? 14.398 -4.023 -25.408 1.00 90.81 107 VAL A O 1
ATOM 858 N N . ILE A 1 108 ? 16.424 -4.788 -26.013 1.00 89.56 108 ILE A N 1
ATOM 859 C CA . ILE A 1 108 ? 17.115 -3.530 -25.726 1.00 89.56 108 ILE A CA 1
ATOM 860 C C . ILE A 1 108 ? 16.835 -2.554 -26.877 1.00 89.56 108 ILE A C 1
ATOM 862 O O . ILE A 1 108 ? 17.368 -2.710 -27.967 1.00 89.56 108 ILE A O 1
ATOM 866 N N . ARG A 1 109 ? 15.985 -1.546 -26.640 1.00 89.94 109 ARG A N 1
ATOM 867 C CA . ARG A 1 109 ? 15.580 -0.564 -27.671 1.00 89.94 109 ARG A CA 1
ATOM 868 C C . ARG A 1 109 ? 16.481 0.670 -27.744 1.00 89.94 109 ARG A C 1
ATOM 870 O O . ARG A 1 109 ? 16.604 1.294 -28.791 1.00 89.94 109 ARG A O 1
ATOM 877 N N . SER A 1 110 ? 17.067 1.075 -26.623 1.00 91.81 110 SER A N 1
ATOM 878 C CA . SER A 1 110 ? 17.898 2.279 -26.543 1.00 91.81 110 SER A CA 1
ATOM 879 C C . SER A 1 110 ? 18.753 2.270 -25.287 1.00 91.81 110 SER A C 1
ATOM 881 O O . SER A 1 110 ? 18.309 1.785 -24.246 1.00 91.81 110 SER A O 1
ATOM 883 N N . LEU A 1 111 ? 19.923 2.894 -25.358 1.00 91.31 111 LEU A N 1
ATOM 884 C CA . LEU A 1 111 ? 20.701 3.280 -24.186 1.00 91.31 111 LEU A CA 1
ATOM 885 C C . LEU A 1 111 ? 20.342 4.712 -23.799 1.00 91.31 111 LEU A C 1
ATOM 887 O O . LEU A 1 111 ? 20.238 5.586 -24.656 1.00 91.31 111 LEU A O 1
ATOM 891 N N . VAL A 1 112 ? 20.133 4.948 -22.508 1.00 92.38 112 VAL A N 1
ATOM 892 C CA . VAL A 1 112 ? 19.742 6.254 -21.974 1.00 92.38 112 VAL A CA 1
ATOM 893 C C . VAL A 1 112 ? 20.738 6.644 -20.890 1.00 92.38 112 VAL A C 1
ATOM 895 O O . VAL A 1 112 ? 20.882 5.938 -19.894 1.00 92.38 112 VAL A O 1
ATOM 898 N N . PHE A 1 113 ? 21.427 7.763 -21.089 1.00 90.88 113 PHE A N 1
ATOM 899 C CA . PHE A 1 113 ? 22.447 8.279 -20.185 1.00 90.88 113 PHE A CA 1
ATOM 900 C C . PHE A 1 113 ? 21.918 9.496 -19.426 1.00 90.88 113 PHE A C 1
ATOM 902 O O . PHE A 1 113 ? 21.292 10.388 -20.006 1.00 90.88 113 PHE A O 1
ATOM 909 N N . TYR A 1 114 ? 22.212 9.534 -18.128 1.00 91.25 114 TYR A N 1
ATOM 910 C CA . TYR A 1 114 ? 21.943 10.668 -17.248 1.00 91.25 114 TYR A CA 1
ATOM 911 C C . TYR A 1 114 ? 23.262 11.204 -16.706 1.00 91.25 114 TYR A C 1
ATOM 913 O O . TYR A 1 114 ? 24.121 10.432 -16.272 1.00 91.25 114 TYR A O 1
ATOM 921 N N . ASP A 1 115 ? 23.398 12.524 -16.673 1.00 90.81 115 ASP A N 1
ATOM 922 C CA . ASP A 1 115 ? 24.496 13.179 -15.978 1.00 90.81 115 ASP A CA 1
ATOM 923 C C . ASP A 1 115 ? 24.278 13.025 -14.468 1.00 90.81 115 ASP A C 1
ATOM 925 O O . ASP A 1 115 ? 23.338 13.574 -13.886 1.00 90.81 115 ASP A O 1
ATOM 929 N N . ARG A 1 116 ? 25.153 12.249 -13.823 1.00 90.31 116 ARG A N 1
ATOM 930 C CA . ARG A 1 116 ? 25.085 11.970 -12.383 1.00 90.31 116 ARG A CA 1
ATOM 931 C C . ARG A 1 116 ? 25.494 13.163 -11.516 1.00 90.31 116 ARG A C 1
ATOM 933 O O . ARG A 1 116 ? 25.285 13.099 -10.308 1.00 90.31 116 ARG A O 1
ATOM 940 N N . SER A 1 117 ? 26.023 14.240 -12.100 1.00 91.31 117 SER A N 1
ATOM 941 C CA . SER A 1 117 ? 26.289 15.496 -11.387 1.00 91.31 117 SER A CA 1
ATOM 942 C C . SER A 1 117 ? 25.029 16.347 -11.171 1.00 91.31 117 SER A C 1
ATOM 944 O O . SER A 1 117 ? 25.062 17.314 -10.411 1.00 91.31 117 SER A O 1
ATOM 946 N N . ARG A 1 118 ? 23.898 15.987 -11.799 1.00 87.38 118 ARG A N 1
ATOM 947 C CA . ARG A 1 118 ? 22.620 16.712 -11.708 1.00 87.38 118 ARG A CA 1
ATOM 948 C C . ARG A 1 118 ? 21.489 15.796 -11.246 1.00 87.38 118 ARG A C 1
ATOM 950 O O . ARG A 1 118 ? 21.515 14.586 -11.462 1.00 87.38 118 ARG A O 1
ATOM 957 N N . SER A 1 119 ? 20.441 16.378 -10.658 1.00 86.12 119 SER A N 1
ATOM 958 C CA . SER A 1 119 ? 19.213 15.628 -10.351 1.00 86.12 119 SER A CA 1
ATOM 959 C C . SER A 1 119 ? 18.568 15.099 -11.635 1.00 86.12 119 SER A C 1
ATOM 961 O O . SER A 1 119 ? 18.474 15.824 -12.626 1.00 86.12 119 SER A O 1
ATOM 963 N N . MET A 1 120 ? 18.078 13.856 -11.618 1.00 83.06 120 MET A N 1
ATOM 964 C CA . MET A 1 120 ? 17.371 13.254 -12.760 1.00 83.06 120 MET A CA 1
ATOM 965 C C . MET A 1 120 ? 16.063 13.985 -13.090 1.00 83.06 120 MET A C 1
ATOM 967 O O . MET A 1 120 ? 15.645 13.996 -14.240 1.00 83.06 120 MET A O 1
ATOM 971 N N . SER A 1 121 ? 15.447 14.645 -12.104 1.00 81.50 121 SER A N 1
ATOM 972 C CA . SER A 1 121 ? 14.216 15.423 -12.289 1.00 81.50 121 SER A CA 1
ATOM 973 C C . SER A 1 121 ? 14.418 16.727 -13.073 1.00 81.50 121 SER A C 1
ATOM 975 O O . SER A 1 121 ? 13.459 17.259 -13.618 1.00 81.50 121 SER A O 1
ATOM 977 N N . ASN A 1 122 ? 15.651 17.249 -13.128 1.00 87.88 122 ASN A N 1
ATOM 978 C CA . ASN A 1 122 ? 15.964 18.573 -13.685 1.00 87.88 122 ASN A CA 1
ATOM 979 C C . ASN A 1 122 ? 16.837 18.496 -14.946 1.00 87.88 122 ASN A C 1
ATOM 981 O O . ASN A 1 122 ? 17.484 19.473 -15.321 1.00 87.88 122 ASN A O 1
ATOM 985 N N . GLN A 1 123 ? 16.899 17.336 -15.592 1.00 90.00 123 GLN A N 1
ATOM 986 C CA . GLN A 1 123 ? 17.689 17.145 -16.801 1.00 90.00 123 GLN A CA 1
ATOM 987 C C . GLN A 1 123 ? 16.909 16.343 -17.833 1.00 90.00 123 GLN A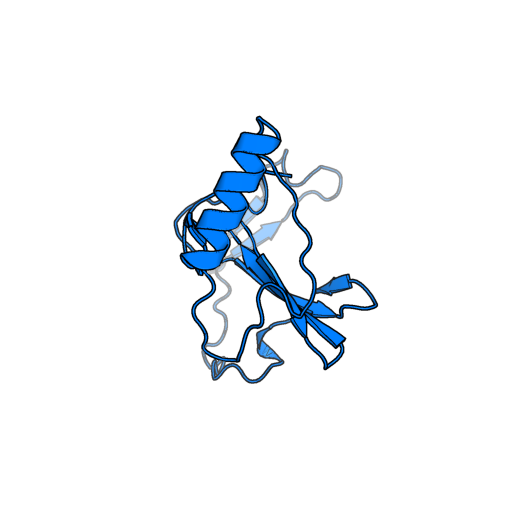 C 1
ATOM 989 O O . GLN A 1 123 ? 15.990 15.595 -17.505 1.00 90.00 123 GLN A O 1
ATOM 994 N N . ARG A 1 124 ? 17.302 16.490 -19.096 1.00 89.00 124 ARG A N 1
ATOM 995 C CA . ARG A 1 124 ? 16.844 15.608 -20.165 1.00 89.00 124 ARG A CA 1
ATOM 996 C C . ARG A 1 124 ? 17.930 14.566 -20.411 1.00 89.00 124 ARG A C 1
ATOM 998 O O . ARG A 1 124 ? 19.084 14.964 -20.572 1.00 89.00 124 ARG A O 1
ATOM 1005 N N . PRO A 1 125 ? 17.595 13.270 -20.428 1.00 90.50 125 PRO A N 1
ATOM 1006 C CA . PRO A 1 125 ? 18.589 12.254 -20.714 1.00 90.50 125 PRO A CA 1
ATOM 1007 C C . PRO A 1 125 ? 19.059 12.320 -22.168 1.00 90.50 125 PRO A C 1
ATOM 1009 O O . PRO A 1 125 ? 18.311 12.725 -23.061 1.00 90.50 125 PRO A O 1
ATOM 1012 N N . GLN A 1 126 ? 20.281 11.849 -22.412 1.00 90.38 126 GLN A N 1
ATOM 1013 C CA . GLN A 1 126 ? 20.758 11.564 -23.763 1.00 90.38 126 GLN A CA 1
ATOM 1014 C C . GLN A 1 126 ? 20.383 10.130 -24.128 1.00 90.38 126 GLN A C 1
ATOM 1016 O O . GLN A 1 126 ? 20.773 9.190 -23.439 1.00 90.38 126 GLN A O 1
ATOM 1021 N N . SER A 1 127 ? 19.615 9.960 -25.202 1.00 91.69 127 SER A N 1
ATOM 1022 C CA . SER A 1 127 ? 19.189 8.645 -25.682 1.00 91.69 127 SER A CA 1
ATOM 1023 C C . SER A 1 127 ? 19.913 8.285 -26.975 1.00 91.69 127 SER A C 1
ATOM 1025 O O . SER A 1 127 ? 19.941 9.077 -27.916 1.00 91.69 127 SER A O 1
ATOM 1027 N N . ILE A 1 128 ? 20.483 7.082 -27.013 1.00 91.44 128 ILE A N 1
ATOM 1028 C CA . ILE A 1 128 ? 21.063 6.459 -28.200 1.00 91.44 128 ILE A CA 1
ATOM 1029 C C . ILE A 1 128 ? 20.155 5.281 -28.574 1.00 91.44 128 ILE A C 1
ATOM 1031 O O . ILE A 1 128 ? 20.113 4.296 -27.830 1.00 91.44 128 ILE A O 1
ATOM 1035 N N . PRO A 1 129 ? 19.401 5.357 -29.684 1.00 88.75 129 PRO A N 1
ATOM 1036 C CA . PRO A 1 129 ? 18.590 4.236 -30.135 1.00 88.75 129 PRO A CA 1
ATOM 1037 C C . PRO A 1 129 ? 19.496 3.069 -30.539 1.00 88.75 129 PRO A C 1
ATOM 1039 O O . PRO A 1 129 ? 20.518 3.264 -31.198 1.00 88.75 129 PRO A O 1
ATOM 1042 N N . LEU A 1 130 ? 19.109 1.859 -30.150 1.00 83.69 130 LEU A N 1
ATOM 1043 C CA . LEU A 1 130 ? 19.744 0.625 -30.593 1.00 83.69 130 LEU A CA 1
ATOM 1044 C C . LEU A 1 130 ? 18.829 0.007 -31.655 1.00 83.69 130 LEU A C 1
ATOM 1046 O O . LEU A 1 130 ? 17.625 -0.121 -31.430 1.00 83.69 130 LEU A O 1
ATOM 1050 N N . ARG A 1 131 ? 19.386 -0.250 -32.843 1.00 70.12 131 ARG A N 1
ATOM 1051 C CA . ARG A 1 131 ? 18.667 -0.901 -33.946 1.00 70.12 131 ARG A CA 1
ATOM 1052 C C . ARG A 1 131 ? 18.485 -2.383 -33.672 1.00 70.12 131 ARG A C 1
ATOM 1054 O O . ARG A 1 131 ? 19.448 -2.987 -33.153 1.00 70.12 131 ARG A O 1
#

Foldseek 3Di:
DCQAQNDKDWDQDPVQKIKIKGQFPAFDPLVRVVLVVVCVVVVHPDDDDDDDCVSDPDDPPDGTTHFHHGHNRPGTDIDMFMARNVVRHTDDCVVPDDPDDPPDPDDQFWDWDDDPVDDPVPDDIDIDGDD